Protein AF-A0A376J217-F1 (afdb_monomer)

Secondary structure (DSSP, 8-state):
---S-SHHHHHHHHH-TTTHHHHHHHHHHHHHS--SSHHHHHHH-TT-S--

Solvent-accessible surface area (backbone atoms only — not comparable to full-atom values): 3170 Å² total; per-residue (Å²): 82,86,81,91,66,66,62,67,49,56,52,47,26,69,75,34,65,90,50,21,63,58,45,52,49,50,54,47,50,50,69,76,41,72,48,89,46,74,64,62,47,37,70,78,34,76,80,78,60,88,130

Organism: Escherichia coli (NCBI:txid562)

Radius of gyration: 11.48 Å; Cα contacts (8 Å, |Δi|>4): 28; chains: 1; bounding box: 26×19×24 Å

Mean predicted aligned error: 7.07 Å

Sequence (51 aa):
MHIISKAPFEECARKYPNDALALYSLYRVIKETDFSTPEEMRTAFPNLGQF

pLDDT: mean 75.73, std 10.97, range [45.34, 89.62]

Structure (mmCIF, N/CA/C/O backbone):
data_AF-A0A376J217-F1
#
_entry.id   AF-A0A376J217-F1
#
loop_
_atom_site.group_PDB
_atom_site.id
_atom_site.type_symbol
_atom_site.label_atom_id
_atom_site.label_alt_id
_atom_site.label_comp_id
_atom_site.label_asym_id
_atom_site.label_entity_id
_atom_site.label_seq_id
_atom_site.pdbx_PDB_ins_code
_atom_site.Cartn_x
_atom_site.Cartn_y
_atom_site.Cartn_z
_atom_site.occupancy
_atom_site.B_iso_or_equiv
_atom_site.auth_seq_id
_atom_site.auth_comp_id
_atom_site.auth_asym_id
_atom_site.auth_atom_id
_atom_site.pdbx_PDB_model_num
ATOM 1 N N . MET A 1 1 ? -11.628 4.587 3.580 1.00 60.38 1 MET A N 1
ATOM 2 C CA . MET A 1 1 ? -10.319 5.278 3.797 1.00 60.38 1 MET A CA 1
ATOM 3 C C . MET A 1 1 ? -9.879 6.044 2.542 1.00 60.38 1 MET A C 1
ATOM 5 O O . MET A 1 1 ? -9.870 5.472 1.462 1.00 60.38 1 MET A O 1
ATOM 9 N N . HIS A 1 2 ? -9.521 7.334 2.643 1.00 61.53 2 HIS A N 1
ATOM 10 C CA . HIS A 1 2 ? -9.145 8.148 1.472 1.00 61.53 2 HIS A CA 1
ATOM 11 C C . HIS A 1 2 ? -7.641 8.038 1.171 1.00 61.53 2 HIS A C 1
ATOM 13 O O . HIS A 1 2 ? -6.816 8.574 1.911 1.00 61.53 2 HIS A O 1
ATOM 19 N N . ILE A 1 3 ? -7.267 7.344 0.091 1.00 61.50 3 ILE A N 1
ATOM 20 C CA . ILE A 1 3 ? -5.867 7.296 -0.357 1.00 61.50 3 ILE A CA 1
ATOM 21 C C . ILE A 1 3 ? -5.486 8.669 -0.920 1.00 61.50 3 ILE A C 1
ATOM 23 O O . ILE A 1 3 ? -5.960 9.059 -1.983 1.00 61.50 3 ILE A O 1
ATOM 27 N N . ILE A 1 4 ? -4.598 9.374 -0.217 1.00 66.88 4 ILE A N 1
ATOM 28 C CA . ILE A 1 4 ? -4.171 10.744 -0.546 1.00 66.88 4 ILE A CA 1
ATOM 29 C C . ILE A 1 4 ? -3.405 10.788 -1.877 1.00 66.88 4 ILE A C 1
ATOM 31 O O . ILE A 1 4 ? -3.495 11.766 -2.615 1.00 66.88 4 ILE A O 1
ATOM 35 N N . SER A 1 5 ? -2.658 9.732 -2.224 1.00 69.75 5 SER A N 1
ATOM 36 C CA . SER A 1 5 ? -1.994 9.669 -3.526 1.00 69.75 5 SER A CA 1
ATOM 37 C C . SER A 1 5 ? -1.585 8.257 -3.944 1.00 69.75 5 SER A C 1
ATOM 39 O O . SER A 1 5 ? -1.078 7.476 -3.141 1.00 69.75 5 SER A O 1
ATOM 41 N N . LYS A 1 6 ? -1.766 7.949 -5.235 1.00 78.44 6 LYS A N 1
ATOM 42 C CA . LYS 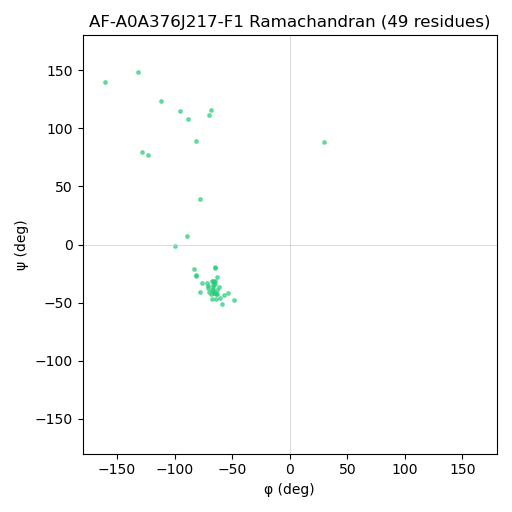A 1 6 ? -1.301 6.709 -5.887 1.00 78.44 6 LYS A CA 1
ATOM 43 C C . LYS A 1 6 ? 0.173 6.789 -6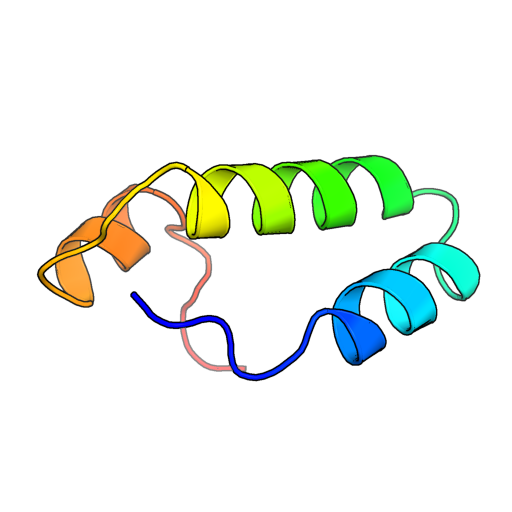.317 1.00 78.44 6 LYS A C 1
ATOM 45 O O . LYS A 1 6 ? 0.825 5.759 -6.460 1.00 78.44 6 LYS A O 1
ATOM 50 N N . ALA A 1 7 ? 0.709 8.002 -6.467 1.00 81.50 7 ALA A N 1
ATOM 51 C CA . ALA A 1 7 ? 2.081 8.260 -6.902 1.00 81.50 7 ALA A CA 1
ATOM 52 C C . ALA A 1 7 ? 3.166 7.438 -6.165 1.00 81.50 7 ALA A C 1
ATOM 54 O O . ALA A 1 7 ? 3.970 6.813 -6.858 1.00 81.50 7 ALA A O 1
ATOM 55 N N . PRO A 1 8 ? 3.182 7.337 -4.816 1.00 82.56 8 PRO A N 1
ATOM 56 C CA . PRO A 1 8 ? 4.206 6.554 -4.117 1.00 82.56 8 PRO A CA 1
ATOM 57 C C . PRO A 1 8 ? 4.130 5.053 -4.428 1.00 82.56 8 PRO A C 1
ATOM 59 O O . PRO A 1 8 ? 5.159 4.386 -4.486 1.00 82.56 8 PRO A O 1
ATOM 62 N N . PHE A 1 9 ? 2.936 4.515 -4.695 1.00 82.75 9 PHE A N 1
ATOM 63 C CA . PHE A 1 9 ? 2.778 3.110 -5.079 1.00 82.75 9 PHE A CA 1
ATOM 64 C C . PHE A 1 9 ? 3.368 2.843 -6.464 1.00 82.75 9 PHE A C 1
ATOM 66 O O . PHE A 1 9 ? 4.053 1.843 -6.658 1.00 82.75 9 PHE A O 1
ATOM 73 N N . GLU A 1 10 ? 3.136 3.743 -7.422 1.00 85.12 10 GLU A N 1
ATOM 74 C CA . GLU A 1 10 ? 3.670 3.609 -8.783 1.00 85.12 10 GLU A CA 1
ATOM 75 C C . GLU A 1 10 ? 5.183 3.821 -8.846 1.00 85.12 10 GLU A C 1
ATOM 77 O O . GLU A 1 10 ? 5.863 3.157 -9.631 1.00 85.12 10 GLU A O 1
ATOM 82 N N . GLU A 1 11 ? 5.718 4.729 -8.032 1.00 88.25 11 GLU A N 1
ATOM 83 C CA . GLU A 1 11 ? 7.159 4.948 -7.933 1.00 88.25 11 GLU A CA 1
ATOM 84 C C . GLU A 1 11 ? 7.859 3.730 -7.315 1.00 88.25 11 GLU A C 1
ATOM 86 O O . GLU A 1 11 ? 8.820 3.216 -7.892 1.00 88.25 11 GLU A O 1
ATOM 91 N N . CYS A 1 12 ? 7.325 3.192 -6.213 1.00 85.38 12 CYS A N 1
ATOM 92 C CA . CYS A 1 12 ? 7.839 1.965 -5.609 1.00 85.38 12 CYS A CA 1
ATOM 93 C C . CYS A 1 12 ? 7.692 0.756 -6.541 1.00 85.38 12 CYS A C 1
ATOM 9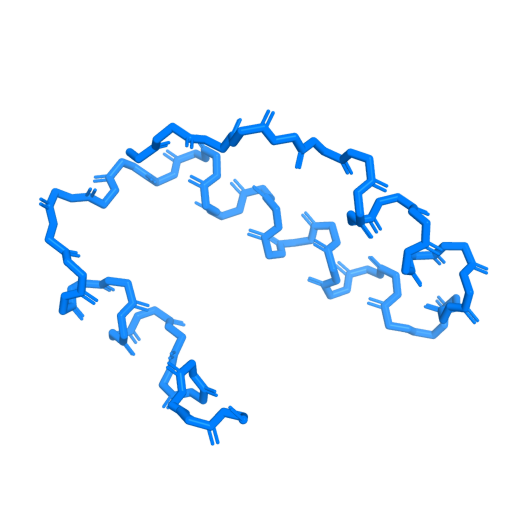5 O O . CYS A 1 12 ? 8.625 -0.032 -6.639 1.00 85.38 12 CYS A O 1
ATOM 97 N N . ALA A 1 13 ? 6.589 0.629 -7.284 1.00 87.00 13 ALA A N 1
ATOM 98 C CA . ALA A 1 13 ? 6.409 -0.459 -8.248 1.00 87.00 13 ALA A CA 1
ATOM 99 C C . ALA A 1 13 ? 7.409 -0.382 -9.413 1.00 87.00 13 ALA A C 1
ATOM 101 O O . ALA A 1 13 ? 7.871 -1.410 -9.903 1.00 87.00 13 ALA A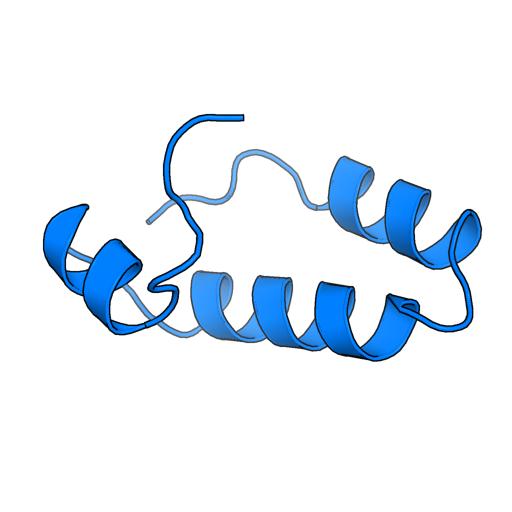 O 1
ATOM 102 N N . ARG A 1 14 ? 7.787 0.829 -9.845 1.00 87.00 14 ARG A N 1
ATOM 103 C CA . ARG A 1 14 ? 8.860 1.020 -10.835 1.00 87.00 14 ARG A CA 1
ATOM 104 C C . ARG A 1 14 ? 10.242 0.713 -10.263 1.00 87.00 14 ARG A C 1
ATOM 106 O O . ARG A 1 14 ? 11.083 0.173 -1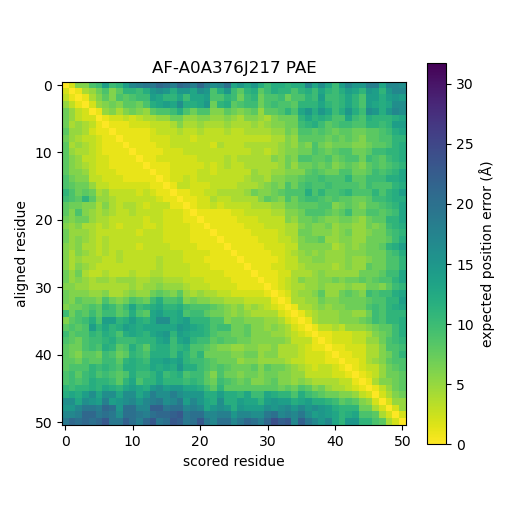0.975 1.00 87.00 14 ARG A O 1
ATOM 113 N N . LYS A 1 15 ? 10.478 1.064 -8.998 1.00 89.62 15 LYS A N 1
ATOM 114 C CA . LYS A 1 15 ? 11.764 0.868 -8.315 1.00 89.62 15 LYS A CA 1
ATOM 115 C C . LYS A 1 15 ? 12.000 -0.588 -7.900 1.00 89.62 15 LYS A C 1
ATOM 117 O O . LYS A 1 15 ? 13.136 -1.051 -7.933 1.00 89.62 15 LYS A O 1
ATOM 122 N N . TYR A 1 16 ? 10.930 -1.302 -7.559 1.00 84.81 16 TYR A N 1
ATOM 123 C CA . TYR A 1 16 ? 10.929 -2.695 -7.119 1.00 84.81 16 TYR A CA 1
ATOM 124 C C . TYR A 1 16 ? 10.010 -3.526 -8.028 1.00 84.81 16 TYR A C 1
ATOM 126 O O . TYR A 1 16 ? 8.884 -3.847 -7.648 1.00 84.81 16 TYR A O 1
ATOM 134 N N . PRO A 1 17 ? 10.461 -3.882 -9.246 1.00 84.31 17 PRO A N 1
ATOM 135 C CA . PRO A 1 17 ? 9.631 -4.601 -10.213 1.00 84.31 17 PRO A CA 1
ATOM 136 C C . PRO A 1 17 ? 9.207 -5.996 -9.729 1.00 84.31 17 PRO A C 1
ATOM 138 O O . PRO A 1 17 ? 8.129 -6.458 -10.092 1.00 84.31 17 PRO A O 1
ATOM 141 N N . ASN A 1 18 ? 10.008 -6.641 -8.873 1.00 89.50 18 ASN A N 1
ATOM 142 C CA . ASN A 1 18 ? 9.662 -7.929 -8.258 1.00 89.50 18 ASN A CA 1
ATOM 143 C C . ASN A 1 18 ? 8.471 -7.816 -7.291 1.00 89.50 18 ASN A C 1
ATOM 145 O O . ASN A 1 18 ? 7.636 -8.715 -7.238 1.00 89.50 18 ASN A O 1
ATOM 149 N N . ASP A 1 19 ? 8.359 -6.695 -6.578 1.00 84.56 19 ASP A N 1
ATOM 150 C CA . ASP A 1 19 ? 7.312 -6.441 -5.582 1.00 84.56 19 ASP A CA 1
ATOM 151 C C . ASP A 1 19 ? 6.168 -5.575 -6.130 1.00 84.56 19 ASP A C 1
ATOM 153 O O . ASP A 1 19 ? 5.176 -5.320 -5.445 1.00 84.56 19 ASP A O 1
ATOM 157 N N . ALA A 1 20 ? 6.264 -5.141 -7.390 1.00 86.00 20 ALA A N 1
ATOM 158 C CA . ALA A 1 20 ? 5.282 -4.283 -8.045 1.00 86.00 20 ALA A CA 1
ATOM 159 C C . ALA A 1 20 ? 3.864 -4.860 -7.967 1.00 86.00 20 ALA A C 1
ATOM 161 O O . ALA A 1 20 ? 2.907 -4.141 -7.683 1.00 86.00 20 ALA A O 1
ATOM 162 N N . LEU A 1 21 ? 3.721 -6.171 -8.170 1.00 86.06 21 LEU A N 1
ATOM 163 C CA . LEU A 1 21 ? 2.426 -6.848 -8.125 1.00 86.06 21 LEU A CA 1
ATOM 164 C C . LEU A 1 21 ? 1.827 -6.825 -6.710 1.00 86.06 21 LEU A C 1
ATOM 166 O O . LEU A 1 21 ? 0.628 -6.576 -6.559 1.00 86.06 21 LEU A O 1
ATOM 170 N N . ALA A 1 22 ? 2.655 -6.998 -5.677 1.00 84.88 22 ALA A N 1
ATOM 171 C CA . ALA A 1 22 ? 2.232 -6.881 -4.284 1.00 84.88 22 ALA A CA 1
ATOM 172 C C . ALA A 1 22 ? 1.810 -5.440 -3.944 1.00 84.88 22 ALA A C 1
ATOM 174 O O . ALA A 1 22 ? 0.762 -5.240 -3.332 1.00 84.88 22 ALA A O 1
ATOM 175 N N . LEU A 1 23 ? 2.552 -4.435 -4.424 1.00 84.88 23 LEU A N 1
ATOM 176 C CA . LEU A 1 23 ? 2.225 -3.013 -4.249 1.00 84.88 23 LEU A CA 1
ATOM 177 C C . LEU A 1 23 ? 0.903 -2.620 -4.925 1.00 84.88 23 LEU A C 1
ATOM 179 O O . LEU A 1 23 ? 0.088 -1.913 -4.329 1.00 84.88 23 LEU A O 1
ATOM 183 N N . TYR A 1 24 ? 0.652 -3.097 -6.148 1.00 84.81 24 TYR A N 1
ATOM 184 C CA . TYR A 1 24 ? -0.621 -2.854 -6.835 1.00 84.81 24 TYR A CA 1
ATOM 185 C C . TYR A 1 24 ? -1.789 -3.570 -6.160 1.00 84.81 24 TYR A C 1
ATOM 187 O O . TYR A 1 24 ? -2.874 -2.997 -6.048 1.00 84.81 24 TYR A O 1
ATOM 195 N N . SER A 1 25 ? -1.566 -4.796 -5.686 1.00 84.75 25 SER A N 1
ATOM 196 C CA . SER A 1 25 ? -2.573 -5.563 -4.948 1.00 84.75 25 SER A CA 1
ATOM 197 C C . SER A 1 25 ? -2.931 -4.867 -3.635 1.00 84.75 25 SER A C 1
ATOM 199 O O . SER A 1 25 ? -4.109 -4.699 -3.335 1.00 84.75 25 SER A O 1
ATOM 201 N N . LEU A 1 26 ? -1.932 -4.358 -2.911 1.00 82.81 26 LEU A N 1
ATOM 202 C CA . LEU A 1 26 ? -2.107 -3.551 -1.705 1.00 82.81 26 LEU A CA 1
ATOM 203 C C . LEU A 1 26 ? -2.932 -2.286 -1.982 1.00 82.81 26 LEU A C 1
ATOM 205 O O . LEU A 1 26 ? -3.934 -2.044 -1.310 1.00 82.81 26 LEU A O 1
ATOM 209 N N . TYR A 1 27 ? -2.556 -1.506 -3.002 1.00 82.38 27 TYR A N 1
ATOM 210 C CA . TYR A 1 27 ? -3.301 -0.306 -3.400 1.00 82.38 27 TYR A CA 1
ATOM 211 C C . TYR A 1 27 ? -4.761 -0.629 -3.730 1.00 82.38 27 TYR A C 1
ATOM 213 O O . TYR A 1 27 ? -5.671 0.089 -3.315 1.00 82.38 27 TYR A O 1
ATOM 221 N N . ARG A 1 28 ? -4.988 -1.722 -4.463 1.00 84.06 28 ARG A N 1
ATOM 222 C CA . ARG A 1 28 ? -6.325 -2.166 -4.846 1.00 84.06 28 ARG A CA 1
ATOM 223 C C . ARG A 1 28 ? -7.161 -2.551 -3.626 1.00 84.06 28 ARG A C 1
ATOM 225 O O . ARG A 1 28 ? -8.275 -2.056 -3.508 1.00 84.06 28 ARG A O 1
ATOM 232 N N . VAL A 1 29 ? -6.612 -3.336 -2.698 1.00 82.38 29 VAL A N 1
ATOM 233 C CA . VAL A 1 29 ? -7.307 -3.727 -1.461 1.00 82.38 29 VAL A CA 1
ATOM 234 C C . VAL A 1 29 ? -7.666 -2.500 -0.624 1.00 82.38 29 VAL A C 1
ATOM 236 O O . VAL A 1 29 ? -8.813 -2.383 -0.212 1.00 82.38 29 VAL A O 1
ATOM 239 N N . ILE A 1 30 ? -6.747 -1.549 -0.433 1.00 78.44 30 ILE A N 1
ATOM 240 C CA . ILE A 1 30 ? -7.019 -0.323 0.344 1.00 78.44 30 ILE A CA 1
ATOM 241 C C . ILE A 1 30 ? -8.043 0.585 -0.357 1.00 78.44 30 ILE A C 1
ATOM 243 O O . ILE A 1 30 ? -8.791 1.295 0.307 1.00 78.44 30 ILE A O 1
ATOM 247 N N . LYS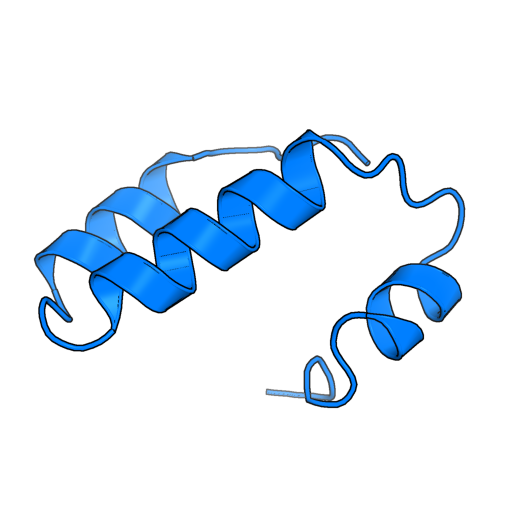 A 1 31 ? -8.082 0.581 -1.694 1.00 80.44 31 LYS A N 1
ATOM 248 C CA . LYS A 1 31 ? -9.031 1.385 -2.475 1.00 80.44 31 LYS A CA 1
ATOM 249 C C . LYS A 1 31 ? -10.433 0.775 -2.516 1.00 80.44 31 LYS A C 1
ATOM 251 O O . LYS A 1 31 ? -11.406 1.519 -2.483 1.00 80.44 31 LYS A O 1
ATOM 256 N N . GLU A 1 32 ? -10.531 -0.543 -2.671 1.00 81.62 32 GLU A N 1
ATOM 257 C CA . GLU A 1 32 ? -11.811 -1.260 -2.748 1.00 81.62 32 GLU A CA 1
ATOM 258 C C . GLU A 1 32 ? -12.402 -1.530 -1.358 1.00 81.62 32 GLU A C 1
ATOM 260 O O . GLU A 1 32 ? -13.620 -1.621 -1.224 1.00 81.62 32 GLU A O 1
ATOM 265 N N . THR A 1 33 ? -11.563 -1.619 -0.324 1.00 75.50 33 THR A N 1
ATOM 266 C CA . THR A 1 33 ? -12.005 -1.843 1.055 1.00 75.50 33 THR A CA 1
ATOM 267 C C . THR A 1 33 ? -12.127 -0.515 1.780 1.00 75.50 33 THR A C 1
ATOM 269 O O . THR A 1 33 ? -11.131 0.167 2.035 1.00 75.50 33 THR A O 1
ATOM 272 N N . ASP A 1 34 ? -13.348 -0.154 2.168 1.00 70.31 34 ASP A N 1
ATOM 273 C CA . ASP A 1 34 ? -13.545 0.988 3.049 1.00 70.31 34 ASP A CA 1
ATOM 274 C C . ASP A 1 34 ? -13.300 0.569 4.503 1.00 70.31 34 ASP A C 1
ATOM 276 O O . ASP A 1 34 ? -14.190 0.102 5.207 1.00 70.31 34 ASP A O 1
ATOM 280 N N . PHE A 1 35 ? -12.046 0.683 4.939 1.00 72.00 35 PHE A N 1
ATOM 281 C CA . PHE A 1 35 ? -11.700 0.491 6.345 1.00 72.00 35 PHE A CA 1
ATOM 282 C C . PHE A 1 35 ? -12.283 1.641 7.168 1.00 72.00 35 PHE A C 1
ATOM 284 O O . PHE A 1 35 ? -11.889 2.799 6.982 1.00 72.00 35 PHE A O 1
ATOM 291 N N . SER A 1 36 ? -13.209 1.311 8.069 1.00 70.56 36 SER A N 1
ATOM 292 C CA . SER A 1 36 ? -13.833 2.278 8.981 1.00 70.56 36 SER A CA 1
ATOM 293 C C . SER A 1 36 ? -12.946 2.559 10.191 1.00 70.56 36 SER A C 1
ATOM 295 O O . SER A 1 36 ? -12.991 3.649 10.762 1.00 70.56 36 SER A O 1
ATOM 297 N N . THR A 1 37 ? -12.106 1.591 10.568 1.00 72.19 37 THR A N 1
ATOM 298 C CA . THR A 1 37 ? -11.172 1.715 11.688 1.00 72.19 37 THR A CA 1
ATOM 299 C C . THR A 1 37 ? -9.759 1.256 11.304 1.00 72.19 37 THR A C 1
ATOM 301 O O . THR A 1 37 ? -9.588 0.350 10.484 1.00 72.19 37 THR A O 1
ATOM 304 N N . PRO A 1 38 ? -8.709 1.847 11.901 1.00 71.62 38 PRO A N 1
ATOM 305 C CA . PRO A 1 38 ? -7.330 1.414 11.671 1.00 71.62 38 PRO A CA 1
ATOM 306 C C . PRO A 1 38 ? -7.046 -0.012 12.175 1.00 71.62 38 PRO A C 1
ATOM 308 O O . PRO A 1 38 ? -6.088 -0.631 11.718 1.00 71.62 38 PRO A O 1
ATOM 311 N N . GLU A 1 39 ? -7.861 -0.559 13.082 1.00 73.31 39 GLU A N 1
ATOM 312 C CA . GLU A 1 39 ? -7.734 -1.951 13.533 1.00 73.31 39 GLU A CA 1
ATOM 313 C C . GLU A 1 39 ? -8.131 -2.954 12.446 1.00 73.31 39 GLU A C 1
ATOM 315 O O . GLU A 1 39 ? -7.396 -3.913 12.226 1.00 73.31 39 GLU A O 1
ATOM 320 N N . GLU A 1 40 ? -9.201 -2.695 11.686 1.00 73.94 40 GLU A N 1
ATOM 321 C CA . GLU A 1 40 ? -9.573 -3.542 10.540 1.00 73.94 40 GLU A CA 1
ATOM 322 C C . GLU A 1 40 ? -8.474 -3.563 9.470 1.00 73.94 40 GLU A C 1
ATOM 324 O O . GLU A 1 40 ? -8.177 -4.602 8.876 1.00 73.94 40 GLU A O 1
ATOM 329 N N . MET A 1 41 ? -7.803 -2.425 9.271 1.00 72.31 41 MET A N 1
ATOM 330 C CA . MET A 1 41 ? -6.654 -2.345 8.373 1.00 72.31 41 MET A CA 1
ATOM 331 C C . MET A 1 41 ? -5.465 -3.165 8.899 1.00 72.31 41 MET A C 1
ATOM 333 O O . MET A 1 41 ? -4.778 -3.810 8.109 1.00 72.31 41 MET A O 1
ATOM 337 N N . ARG A 1 42 ? -5.236 -3.201 10.221 1.00 70.50 42 ARG A N 1
ATOM 338 C CA . ARG A 1 42 ? -4.216 -4.066 10.847 1.00 70.50 42 ARG A CA 1
ATOM 339 C C . ARG A 1 42 ? -4.567 -5.549 10.743 1.00 70.50 42 ARG A C 1
ATOM 341 O O . ARG A 1 42 ? -3.660 -6.364 10.624 1.00 70.50 42 ARG A O 1
ATOM 348 N N . THR A 1 43 ? -5.848 -5.915 10.748 1.00 72.88 43 THR A N 1
ATOM 349 C CA . THR A 1 43 ? -6.273 -7.301 10.497 1.00 72.88 43 THR A CA 1
ATOM 350 C C . THR A 1 43 ? -5.961 -7.727 9.062 1.00 72.88 43 THR A C 1
ATOM 352 O O . THR A 1 43 ? -5.468 -8.833 8.850 1.00 72.88 43 THR A O 1
ATOM 355 N N . ALA A 1 44 ? -6.201 -6.850 8.081 1.00 70.31 44 ALA A N 1
ATOM 356 C CA . ALA A 1 44 ? -5.870 -7.114 6.679 1.00 70.31 44 ALA A CA 1
ATOM 357 C C . ALA A 1 44 ? -4.353 -7.082 6.409 1.00 70.31 44 ALA A C 1
ATOM 359 O O . ALA A 1 44 ? -3.849 -7.833 5.574 1.00 70.31 44 ALA A O 1
ATOM 360 N N . PHE A 1 45 ? -3.620 -6.238 7.13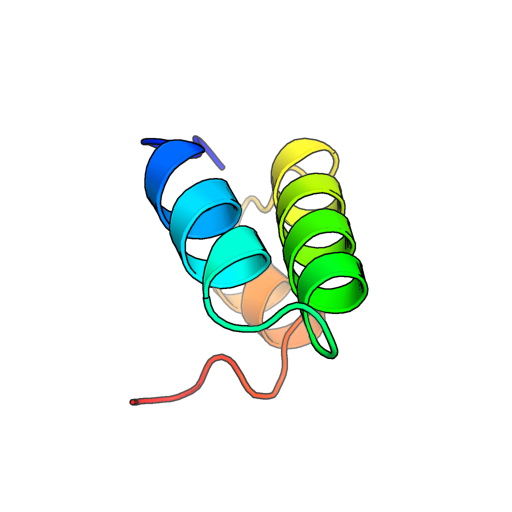8 1.00 70.69 45 PHE A N 1
ATOM 361 C CA . PHE A 1 45 ? -2.175 -6.068 7.016 1.00 70.69 45 PHE A CA 1
ATOM 362 C C . PHE A 1 45 ? -1.502 -6.198 8.390 1.00 70.69 45 PHE A C 1
ATOM 364 O O . PHE A 1 45 ? -1.130 -5.193 8.997 1.00 70.69 45 PHE A O 1
ATOM 371 N N . PRO A 1 46 ? -1.288 -7.431 8.886 1.00 65.75 46 PRO A N 1
ATOM 372 C CA . PRO A 1 46 ? -0.717 -7.661 10.216 1.00 65.75 46 PRO A CA 1
ATOM 373 C C . PRO A 1 46 ? 0.730 -7.158 10.361 1.00 65.75 46 PRO A C 1
ATOM 375 O O . PRO A 1 46 ? 1.175 -6.895 11.471 1.00 65.75 46 PRO A O 1
ATOM 378 N N . ASN A 1 47 ? 1.448 -6.962 9.247 1.00 63.22 47 ASN A N 1
ATOM 379 C CA . ASN A 1 47 ? 2.785 -6.352 9.213 1.00 63.22 47 ASN A CA 1
ATOM 380 C C . ASN A 1 47 ? 2.765 -4.818 9.060 1.00 63.22 47 ASN A C 1
ATOM 382 O O . ASN A 1 47 ? 3.816 -4.208 8.895 1.00 63.22 47 ASN A O 1
ATOM 386 N N . LEU A 1 48 ? 1.600 -4.165 9.124 1.00 63.94 48 LEU A N 1
ATOM 387 C CA . LEU A 1 48 ? 1.481 -2.701 9.107 1.00 63.94 48 LEU A CA 1
ATOM 388 C C . LEU A 1 48 ? 1.823 -2.080 10.481 1.00 63.94 48 LEU A C 1
ATOM 390 O O . LEU A 1 48 ? 1.150 -1.163 10.959 1.00 63.94 48 LEU A O 1
ATOM 394 N N . GLY A 1 49 ? 2.833 -2.628 11.155 1.00 46.62 49 GLY A N 1
ATOM 395 C CA . GLY A 1 49 ? 3.297 -2.219 12.476 1.00 46.62 49 GLY A CA 1
ATOM 396 C C . GLY A 1 49 ? 4.683 -1.586 12.391 1.00 46.62 49 GLY A C 1
ATOM 397 O O . GLY A 1 49 ? 5.592 -2.219 11.875 1.00 46.62 49 GLY A O 1
ATOM 398 N N . GLN A 1 50 ? 4.786 -0.345 12.890 1.00 46.72 50 GLN A N 1
ATOM 399 C CA . GLN A 1 50 ? 6.004 0.441 13.167 1.00 46.72 50 GLN A CA 1
ATOM 400 C C . GLN A 1 50 ? 7.212 0.141 12.264 1.00 46.72 50 GLN A C 1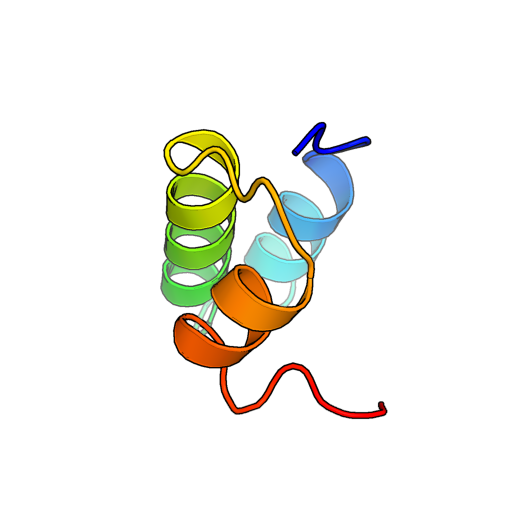
ATOM 402 O O . GLN A 1 50 ? 8.076 -0.660 12.612 1.00 46.72 50 GLN A O 1
ATOM 407 N N . PHE A 1 51 ? 7.276 0.849 11.135 1.00 45.34 51 PHE A N 1
ATOM 408 C CA . PHE A 1 51 ? 8.546 1.145 10.473 1.00 45.34 51 PHE A CA 1
ATOM 409 C C . PHE A 1 51 ? 9.148 2.424 1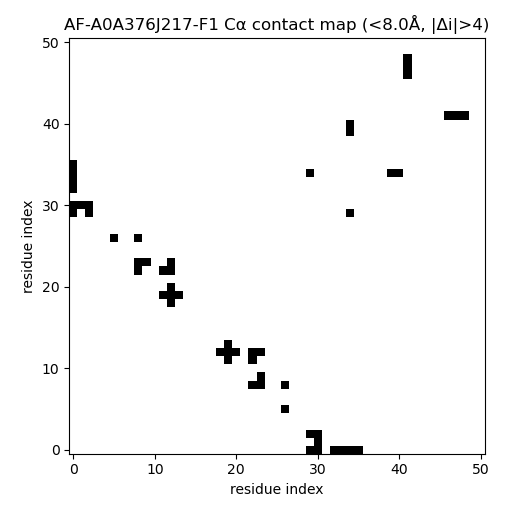1.061 1.00 45.34 51 PHE A C 1
ATOM 411 O O . PHE A 1 51 ? 8.344 3.318 11.428 1.00 45.34 51 PHE A O 1
#

Foldseek 3Di:
DDDPDCVVLVVVCVVCVVCNVVSVVVVVCPVVDDDPDVVVVCVVPVVPDDD